Protein AF-T0ZIL7-F1 (afdb_monomer_lite)

Foldseek 3Di:
DCVVWFAPQQLLLLLVVVCVVVVHDSDPLVRLCSLQQAIADNDGDHPDPDRGDDDDQAACPDPPLLQVCLVCVLVVHHDDPVSSVNQNSQRRHDHDNARWGWYAYPVGIDIGGYDRPPPQPPHPVVVVVVVVVVVVVVVVD

Sequence (141 aa):
MIDDALPDDWGRRLLAKALTMEGRSMSPPDMLLALRGEGTGALLFTGTPQVPVLSSTLHTRSLTTLLTAAAQFETGVLPADSMFRELLEGSSRAGGARPKALVHNAHGEWIAKFPSRTRDDHHDVVGLEATCLRLARLAGL

Secondary structure (DSSP, 8-state):
--GGGSPPHHHHHHHHHHHHHTT----HHHHHHHTTT--STT----SSSSPPPPPPP-BSS-HHHHHHHHHHHHTTPPPPHHHHHHHHHHHTT--SSSSEEEEEETTEEEEEE---TTT-TTS-HHHHHHHHHHHHHHTT-

Radius of gyration: 15.91 Å; chains: 1; bounding box: 45×37×37 Å

Structure (mmCIF, N/CA/C/O backbone):
data_AF-T0ZIL7-F1
#
_entry.id   AF-T0ZIL7-F1
#
loop_
_atom_site.group_PDB
_atom_site.id
_atom_site.type_symbol
_atom_site.label_atom_id
_atom_site.label_alt_id
_atom_site.label_comp_id
_atom_site.label_asym_id
_atom_site.label_entity_id
_atom_site.label_seq_id
_atom_site.pdbx_PDB_ins_code
_atom_site.Cartn_x
_atom_site.Cartn_y
_atom_site.Cartn_z
_atom_site.occupancy
_atom_site.B_iso_or_equiv
_atom_site.auth_seq_id
_atom_site.auth_comp_id
_atom_site.auth_asym_id
_atom_site.auth_atom_id
_atom_site.pdbx_PDB_model_num
ATOM 1 N N . MET A 1 1 ? -4.773 -14.327 18.289 1.00 56.59 1 MET A N 1
ATOM 2 C CA . MET A 1 1 ? -3.921 -13.394 17.526 1.00 56.59 1 MET A CA 1
ATOM 3 C C . MET A 1 1 ? -4.580 -13.230 16.168 1.00 56.59 1 MET A C 1
ATOM 5 O O . MET A 1 1 ? -4.886 -14.245 15.562 1.00 56.59 1 MET A O 1
ATOM 9 N N . ILE A 1 2 ? -4.931 -12.003 15.777 1.00 75.31 2 ILE A N 1
ATOM 10 C CA . ILE A 1 2 ? -5.606 -11.694 14.497 1.00 75.31 2 ILE A CA 1
ATOM 11 C C . ILE A 1 2 ? -4.689 -10.885 13.564 1.00 75.31 2 ILE A C 1
ATOM 13 O O . ILE A 1 2 ? -5.106 -10.444 12.500 1.00 75.31 2 ILE A O 1
ATOM 17 N N . ASP A 1 3 ? -3.431 -10.687 13.972 1.00 77.69 3 ASP A N 1
ATOM 18 C CA . ASP A 1 3 ? -2.464 -9.857 13.256 1.00 77.69 3 ASP A CA 1
ATOM 19 C C . ASP A 1 3 ? -2.146 -10.377 11.854 1.00 77.69 3 ASP A C 1
ATOM 21 O O . ASP A 1 3 ? -1.974 -9.558 10.959 1.00 77.69 3 ASP A O 1
ATOM 25 N N . ASP A 1 4 ? -2.173 -1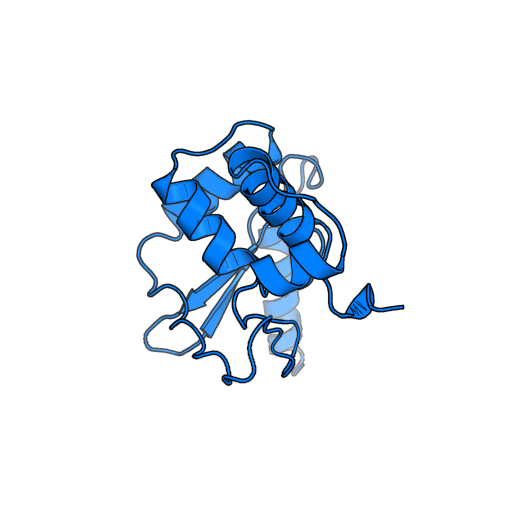1.695 11.636 1.00 79.00 4 ASP A N 1
ATOM 26 C CA . ASP A 1 4 ? -1.979 -12.301 10.308 1.00 79.00 4 ASP A CA 1
ATOM 27 C C . ASP A 1 4 ? -3.090 -11.928 9.309 1.00 79.00 4 ASP A C 1
ATOM 29 O O . ASP A 1 4 ? -2.915 -12.048 8.098 1.00 79.00 4 ASP A O 1
ATOM 33 N N . ALA A 1 5 ? -4.251 -11.491 9.808 1.00 78.25 5 ALA A N 1
ATOM 34 C CA . ALA A 1 5 ? -5.360 -11.035 8.978 1.00 78.25 5 ALA A CA 1
ATOM 35 C C . ALA A 1 5 ? -5.351 -9.518 8.738 1.00 78.25 5 ALA A C 1
ATOM 37 O O . ALA A 1 5 ? -6.097 -9.033 7.885 1.00 78.25 5 ALA A O 1
ATOM 38 N N . LEU A 1 6 ? -4.539 -8.762 9.483 1.00 81.00 6 LEU A N 1
ATOM 39 C CA . LEU A 1 6 ? -4.347 -7.342 9.219 1.00 81.00 6 LEU A CA 1
ATOM 40 C C . LEU A 1 6 ? -3.464 -7.153 7.981 1.00 81.00 6 LEU A C 1
ATOM 42 O O . LEU A 1 6 ? -2.622 -8.001 7.685 1.00 81.00 6 LEU A O 1
ATOM 46 N N . PRO A 1 7 ? -3.582 -6.014 7.283 1.00 79.00 7 PRO A N 1
ATOM 47 C CA . PRO A 1 7 ? -2.623 -5.678 6.249 1.00 79.00 7 PRO A CA 1
ATOM 48 C C . PRO A 1 7 ? -1.216 -5.561 6.828 1.00 79.00 7 PRO A C 1
ATOM 50 O O . PRO A 1 7 ? -1.017 -5.134 7.975 1.00 79.00 7 PRO A O 1
ATOM 53 N N . ASP A 1 8 ? -0.242 -5.864 5.978 1.00 84.69 8 ASP A N 1
ATOM 54 C CA . ASP A 1 8 ? 1.167 -5.605 6.248 1.00 84.69 8 ASP A CA 1
ATOM 55 C C . ASP A 1 8 ? 1.455 -4.102 6.401 1.00 84.69 8 ASP A C 1
ATOM 57 O O . ASP A 1 8 ? 0.598 -3.251 6.148 1.00 84.69 8 ASP A O 1
ATOM 61 N N . ASP A 1 9 ? 2.692 -3.760 6.776 1.00 88.62 9 ASP A N 1
ATOM 62 C CA . ASP A 1 9 ? 3.115 -2.398 7.137 1.00 88.62 9 ASP A CA 1
ATOM 63 C C . ASP A 1 9 ? 2.612 -1.293 6.196 1.00 88.62 9 ASP A C 1
ATOM 65 O O . ASP A 1 9 ? 2.212 -0.223 6.658 1.00 88.62 9 ASP A O 1
ATOM 69 N N . TRP A 1 10 ? 2.637 -1.522 4.878 1.00 91.31 10 TRP A N 1
ATOM 70 C CA . TRP A 1 10 ? 2.198 -0.532 3.893 1.00 91.31 10 TRP A CA 1
ATOM 71 C C . TRP A 1 10 ? 0.700 -0.224 4.017 1.00 91.31 10 TRP A C 1
ATOM 73 O O . TRP A 1 10 ? 0.318 0.926 4.248 1.00 91.31 10 TRP A O 1
ATOM 83 N N . GLY A 1 11 ? -0.144 -1.256 3.929 1.00 89.56 11 GLY A N 1
ATOM 84 C CA . GLY A 1 11 ? -1.592 -1.119 4.077 1.00 89.56 11 GLY A CA 1
ATOM 85 C C . GLY A 1 11 ? -1.979 -0.640 5.477 1.00 89.56 11 GLY A C 1
ATOM 86 O O . GLY A 1 11 ? -2.836 0.233 5.617 1.00 89.56 11 GLY A O 1
ATOM 87 N N . ARG A 1 12 ? -1.281 -1.123 6.514 1.00 89.88 12 ARG A N 1
ATOM 88 C CA . ARG A 1 12 ? -1.501 -0.720 7.909 1.00 89.88 12 ARG A CA 1
ATOM 89 C C . ARG A 1 12 ? -1.240 0.772 8.118 1.00 89.88 12 ARG A C 1
ATOM 91 O O . ARG A 1 12 ? -2.037 1.433 8.778 1.00 89.88 12 ARG A O 1
ATOM 98 N N . ARG A 1 13 ? -0.177 1.335 7.526 1.00 92.69 13 ARG A N 1
ATOM 99 C CA . ARG A 1 13 ? 0.122 2.782 7.585 1.00 92.69 13 ARG A CA 1
ATOM 100 C C . ARG A 1 13 ? -0.946 3.628 6.895 1.00 92.69 13 ARG A C 1
ATOM 102 O O . ARG A 1 13 ? -1.337 4.662 7.437 1.00 92.69 13 ARG A O 1
ATOM 109 N N . LEU A 1 14 ? -1.409 3.208 5.718 1.00 93.25 14 LEU A N 1
ATOM 110 C CA . LEU A 1 14 ? -2.461 3.915 4.983 1.00 93.25 14 LEU A CA 1
ATOM 111 C C . LEU A 1 14 ? -3.785 3.905 5.762 1.00 93.25 14 LEU A C 1
ATOM 113 O O . LEU A 1 14 ? -4.385 4.962 5.960 1.00 93.25 14 LEU A O 1
ATOM 117 N N . LEU A 1 15 ? -4.193 2.742 6.282 1.00 91.56 15 LEU A N 1
ATOM 118 C CA . LEU A 1 15 ? -5.386 2.611 7.125 1.00 91.56 15 LEU A CA 1
ATOM 119 C C . LEU A 1 15 ? -5.286 3.427 8.408 1.00 91.56 15 LEU A C 1
ATOM 121 O O . LEU A 1 15 ? -6.225 4.140 8.750 1.00 91.56 15 LEU A O 1
ATOM 125 N N . ALA A 1 16 ? -4.148 3.360 9.103 1.00 92.62 16 ALA A N 1
ATOM 126 C CA . ALA A 1 16 ? -3.916 4.146 10.309 1.00 92.62 16 ALA A CA 1
ATOM 127 C C . ALA A 1 16 ? -4.076 5.646 10.025 1.00 92.62 16 ALA A C 1
ATOM 129 O O . ALA A 1 16 ? -4.724 6.358 10.795 1.00 92.62 16 ALA A O 1
ATOM 130 N N . LYS A 1 17 ? -3.554 6.128 8.886 1.00 94.50 17 LYS A N 1
ATOM 131 C CA . LYS A 1 17 ? -3.723 7.527 8.480 1.00 94.50 17 LYS A CA 1
ATOM 132 C C . LYS A 1 17 ? -5.188 7.873 8.213 1.00 94.50 17 LYS A C 1
ATOM 134 O O . LYS A 1 17 ? -5.642 8.905 8.703 1.00 94.50 17 LYS A O 1
ATOM 139 N N . ALA A 1 18 ? -5.913 7.027 7.483 1.00 92.62 18 ALA A N 1
ATOM 140 C CA . ALA A 1 18 ? -7.329 7.233 7.190 1.00 92.62 18 ALA A CA 1
ATOM 141 C C . ALA A 1 18 ? -8.176 7.273 8.474 1.00 92.62 18 ALA A C 1
ATOM 143 O O . ALA A 1 18 ? -8.903 8.235 8.703 1.00 92.62 18 ALA A O 1
ATOM 144 N N . LEU A 1 19 ? -7.998 6.297 9.370 1.00 92.94 19 LEU A N 1
ATOM 145 C CA . LEU A 1 19 ? -8.686 6.244 10.664 1.00 92.94 19 LEU A CA 1
ATOM 146 C C . LEU A 1 19 ? -8.370 7.457 11.544 1.00 92.94 19 LEU A C 1
ATOM 148 O O . LEU A 1 19 ? -9.272 8.013 12.166 1.00 92.94 19 LEU A O 1
ATOM 152 N N . THR A 1 20 ? -7.114 7.913 11.547 1.00 93.62 20 THR A N 1
ATOM 153 C CA . THR A 1 20 ? -6.714 9.130 12.271 1.00 93.62 20 THR A CA 1
ATOM 154 C C . THR A 1 20 ? -7.435 10.367 11.728 1.00 93.62 20 THR A C 1
ATOM 156 O O . THR A 1 20 ? -7.885 11.198 12.511 1.00 93.62 20 THR A O 1
ATOM 159 N N . MET A 1 21 ? -7.578 10.494 10.403 1.00 92.31 21 MET A N 1
ATOM 160 C CA . MET A 1 21 ? -8.323 11.600 9.781 1.00 92.31 21 MET A CA 1
ATOM 161 C C . MET A 1 21 ? -9.826 11.541 10.096 1.00 92.31 21 MET A C 1
ATOM 163 O O . MET A 1 21 ? -10.459 12.585 10.215 1.00 92.31 21 MET A O 1
ATOM 167 N N . GLU A 1 22 ? -10.379 10.338 10.274 1.00 91.25 22 GLU A N 1
ATOM 168 C CA . GLU A 1 22 ? -11.768 10.107 10.697 1.00 91.25 22 GLU A CA 1
ATOM 169 C C . GLU A 1 22 ? -11.981 10.276 12.219 1.00 91.25 22 GLU A C 1
ATOM 171 O O . GLU A 1 22 ? -13.112 10.171 12.690 1.00 91.25 22 GLU A O 1
ATOM 176 N N . GLY A 1 23 ? -10.924 10.509 13.009 1.00 92.12 23 GLY A N 1
ATOM 177 C CA . GLY A 1 23 ? -11.012 10.583 14.473 1.00 92.12 23 GLY A CA 1
ATOM 178 C C . GLY A 1 23 ? -11.361 9.245 15.139 1.00 92.12 23 GLY A C 1
ATOM 179 O O . GLY A 1 23 ? -11.942 9.223 16.224 1.00 92.12 23 GLY A O 1
ATOM 180 N N . ARG A 1 24 ? -11.045 8.122 14.484 1.00 90.88 24 ARG A N 1
ATOM 181 C CA . ARG A 1 24 ? -11.376 6.764 14.934 1.00 90.88 24 ARG A CA 1
ATOM 182 C C . ARG A 1 24 ? -10.186 6.069 15.591 1.00 90.88 24 ARG A C 1
ATOM 184 O O . ARG A 1 24 ? -9.028 6.406 15.358 1.00 90.88 24 ARG A O 1
ATOM 191 N N . SER A 1 25 ? -10.493 5.062 16.406 1.00 87.56 25 SER A N 1
ATOM 192 C CA . SER A 1 25 ? -9.492 4.199 17.035 1.00 87.56 25 SER A CA 1
ATOM 193 C C . SER A 1 25 ? -8.741 3.360 15.990 1.00 87.56 25 SER A C 1
ATOM 195 O O . SER A 1 25 ? -9.290 2.959 14.967 1.00 87.56 25 SER A O 1
ATOM 197 N N . MET A 1 26 ? -7.464 3.101 16.272 1.00 89.25 26 MET A N 1
ATOM 198 C CA . MET A 1 26 ? -6.547 2.290 15.461 1.00 89.25 26 MET A CA 1
ATOM 199 C C . MET A 1 26 ? -6.374 0.879 16.044 1.00 89.25 26 MET A C 1
ATOM 201 O O . MET A 1 26 ? -5.330 0.251 15.876 1.00 89.25 26 MET A O 1
ATOM 205 N N . SER A 1 27 ? -7.368 0.388 16.788 1.00 89.38 27 SER A N 1
ATOM 206 C CA . SER A 1 27 ? -7.326 -0.970 17.327 1.00 89.38 27 SER A CA 1
ATOM 207 C C . SER A 1 27 ? -7.373 -2.010 16.192 1.00 89.38 27 SER A C 1
ATOM 209 O O . SER A 1 27 ? -7.931 -1.726 15.128 1.00 89.38 27 SER A O 1
ATOM 211 N N . PRO A 1 28 ? -6.832 -3.229 16.385 1.00 88.50 28 PRO A N 1
ATOM 212 C CA . PRO A 1 28 ? -6.911 -4.285 15.374 1.00 88.50 28 PRO A CA 1
ATOM 213 C C . PRO A 1 28 ? -8.338 -4.544 14.847 1.00 88.50 28 PRO A C 1
ATOM 215 O O . PRO A 1 28 ? -8.505 -4.580 13.629 1.00 88.50 28 PRO A O 1
ATOM 218 N N . PRO A 1 29 ? -9.391 -4.638 15.689 1.00 88.69 29 PRO A N 1
ATOM 219 C CA . PRO A 1 29 ? -10.767 -4.739 15.195 1.00 88.69 29 PRO A CA 1
ATOM 220 C C . PRO A 1 29 ? -11.203 -3.549 14.331 1.00 88.69 29 PRO A C 1
ATOM 222 O O . PRO A 1 29 ? -11.817 -3.752 13.285 1.00 88.69 29 PRO A O 1
ATOM 225 N N . ASP A 1 30 ? -10.862 -2.318 14.724 1.00 88.44 30 ASP A N 1
ATOM 226 C CA . ASP A 1 30 ? -11.224 -1.121 13.954 1.00 88.44 30 ASP A CA 1
ATOM 227 C C . ASP A 1 30 ? -10.550 -1.105 12.580 1.00 88.44 30 ASP A C 1
ATOM 229 O O . ASP A 1 30 ? -11.187 -0.758 11.585 1.00 88.44 30 ASP A O 1
ATOM 233 N N . MET A 1 31 ? -9.282 -1.522 12.515 1.00 88.12 31 MET A N 1
ATOM 234 C CA . MET A 1 31 ? -8.542 -1.657 11.260 1.00 88.12 31 MET A CA 1
ATOM 235 C C . MET A 1 31 ? -9.166 -2.708 10.341 1.00 88.12 31 MET A C 1
ATOM 237 O O . MET A 1 31 ? -9.330 -2.443 9.154 1.00 88.12 31 MET A O 1
ATOM 241 N N . LEU A 1 32 ? -9.564 -3.867 10.875 1.00 87.06 32 LEU A N 1
ATOM 242 C CA . LEU A 1 32 ? -10.228 -4.911 10.086 1.00 87.06 32 LEU A CA 1
ATOM 243 C C . LEU A 1 32 ? -11.572 -4.433 9.533 1.00 87.06 32 LEU A C 1
ATOM 245 O O . LEU A 1 32 ? -11.877 -4.650 8.365 1.00 87.06 32 LEU A O 1
ATOM 249 N N . LEU A 1 33 ? -12.362 -3.723 10.341 1.00 86.69 33 LEU A N 1
ATOM 250 C CA . LEU A 1 33 ? -13.624 -3.136 9.887 1.00 86.69 33 LEU A CA 1
ATOM 251 C C . LEU A 1 33 ? -13.412 -2.013 8.860 1.00 86.69 33 LEU A C 1
ATOM 253 O O . LEU A 1 33 ? -14.249 -1.807 7.980 1.00 86.69 33 LEU A O 1
ATOM 257 N N . ALA A 1 34 ? -12.290 -1.295 8.944 1.00 84.19 34 ALA A N 1
ATOM 258 C CA . ALA A 1 34 ? -11.919 -0.252 7.992 1.00 84.19 34 ALA A CA 1
ATOM 259 C C . ALA A 1 34 ? -11.529 -0.794 6.610 1.00 84.19 34 ALA A C 1
ATOM 261 O O . ALA A 1 34 ? -11.566 -0.037 5.642 1.00 84.19 34 ALA A O 1
ATOM 262 N N . LEU A 1 35 ? -11.236 -2.093 6.494 1.00 78.25 35 LEU A N 1
ATOM 263 C CA . LEU A 1 35 ? -11.052 -2.748 5.202 1.00 78.25 35 LEU A CA 1
ATOM 264 C C . LEU A 1 35 ? -12.358 -2.896 4.409 1.00 78.25 35 LEU A C 1
ATOM 266 O O . LEU A 1 35 ? -12.310 -3.169 3.218 1.00 78.25 35 LEU A O 1
ATOM 270 N N . ARG A 1 36 ? -13.530 -2.690 5.033 1.00 70.38 36 ARG A N 1
ATOM 271 C CA . ARG A 1 36 ? -14.847 -2.674 4.361 1.00 70.38 36 ARG A CA 1
ATOM 272 C C . ARG A 1 36 ? -15.148 -3.940 3.546 1.00 70.38 36 ARG A C 1
ATOM 274 O O . ARG A 1 36 ? -15.695 -3.859 2.453 1.00 70.38 36 ARG A O 1
ATOM 281 N N . GLY A 1 37 ? -14.830 -5.110 4.099 1.00 64.56 37 GLY A N 1
ATOM 282 C CA . GLY A 1 37 ? -15.041 -6.396 3.426 1.00 64.56 37 GLY A CA 1
ATOM 283 C C . GLY A 1 37 ? -13.881 -6.844 2.547 1.00 64.56 37 GLY A C 1
ATOM 284 O O . GLY A 1 37 ? -13.910 -7.951 2.026 1.00 64.56 37 GLY A O 1
ATOM 285 N N . GLU A 1 38 ? -12.844 -6.028 2.435 1.00 67.81 38 GLU A N 1
ATOM 286 C CA . GLU A 1 38 ? -11.590 -6.407 1.816 1.00 67.81 38 GLU A CA 1
ATOM 287 C C . GLU A 1 38 ? -10.695 -7.111 2.853 1.00 67.81 38 GLU A C 1
ATOM 289 O O . GLU A 1 38 ? -10.723 -6.796 4.040 1.00 67.81 38 GLU A O 1
ATOM 294 N N . GLY A 1 39 ? -9.922 -8.114 2.454 1.00 69.00 39 GLY A N 1
ATOM 295 C CA . GLY A 1 39 ? -9.059 -8.839 3.384 1.00 69.00 39 GLY A CA 1
ATOM 296 C C . GLY A 1 39 ? -8.041 -9.708 2.668 1.00 69.00 39 GLY A C 1
ATOM 297 O O . GLY A 1 39 ? -8.150 -9.959 1.464 1.00 69.00 39 GLY A O 1
ATOM 298 N N . THR A 1 40 ? -7.020 -10.137 3.408 1.00 70.25 40 THR A N 1
ATOM 299 C CA . THR A 1 40 ? -5.987 -11.030 2.881 1.00 70.25 40 THR A CA 1
ATOM 300 C C . THR A 1 40 ? -6.601 -12.392 2.549 1.00 70.25 40 THR A C 1
ATOM 302 O O . THR A 1 40 ? -7.274 -13.013 3.375 1.00 70.25 40 THR A O 1
ATOM 305 N N . GLY A 1 41 ? -6.366 -12.875 1.328 1.00 73.00 41 GLY A N 1
ATOM 306 C CA . GLY A 1 41 ? -6.925 -14.141 0.855 1.00 73.00 41 GLY A CA 1
ATOM 307 C C . GLY A 1 41 ? -8.443 -14.074 0.656 1.00 73.00 41 GLY A C 1
ATOM 308 O O . GLY A 1 41 ? -8.942 -13.2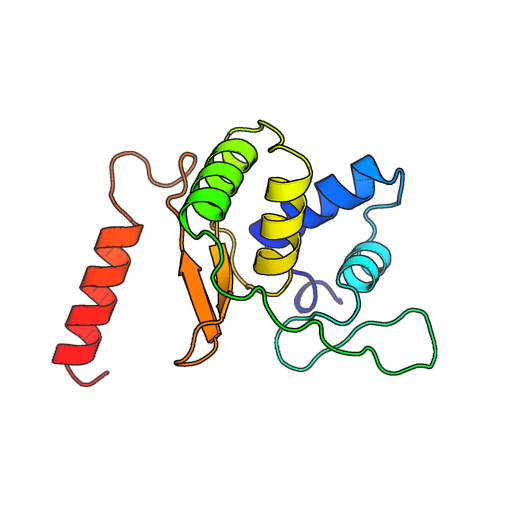04 -0.051 1.00 73.00 41 GLY A O 1
ATOM 309 N N . ALA A 1 42 ? -9.170 -15.023 1.252 1.00 76.62 42 ALA A N 1
ATOM 310 C CA . ALA A 1 42 ? -10.627 -15.161 1.131 1.00 76.62 42 ALA A CA 1
ATOM 311 C C . ALA A 1 42 ? -11.391 -14.681 2.383 1.00 76.62 42 ALA A C 1
ATOM 313 O O . ALA A 1 42 ? -12.536 -15.077 2.603 1.00 76.62 42 ALA A O 1
ATOM 314 N N . LEU A 1 43 ? -10.749 -13.879 3.236 1.00 80.56 43 LEU A N 1
ATOM 315 C CA . LEU A 1 43 ? -11.342 -13.382 4.476 1.00 80.56 43 LEU A CA 1
ATOM 316 C C . LEU A 1 43 ? -12.028 -12.035 4.246 1.00 80.56 43 LEU A C 1
ATOM 318 O O . LEU A 1 43 ? -11.438 -11.130 3.665 1.00 80.56 43 LEU A O 1
ATOM 322 N N . LEU A 1 44 ? -13.255 -11.899 4.752 1.00 82.62 44 LEU A N 1
ATOM 323 C CA . LEU A 1 44 ? -14.004 -10.646 4.770 1.00 82.62 44 LEU A CA 1
ATOM 324 C C . LEU A 1 44 ? -14.396 -10.321 6.211 1.00 82.62 44 LEU A C 1
ATOM 326 O O . LEU A 1 44 ? -14.872 -11.191 6.943 1.00 82.62 44 LEU A O 1
ATOM 330 N N . PHE A 1 45 ? -14.237 -9.059 6.600 1.00 84.19 45 PHE A N 1
ATOM 331 C CA . PHE A 1 45 ? -14.578 -8.575 7.935 1.00 84.19 45 PHE A CA 1
ATOM 332 C C . PHE A 1 45 ? -15.748 -7.599 7.862 1.00 84.19 45 PHE A C 1
ATOM 334 O O . PHE A 1 45 ? -15.763 -6.683 7.038 1.00 84.19 45 PHE A O 1
ATOM 341 N N . THR A 1 46 ? -16.735 -7.796 8.733 1.00 86.56 46 THR A N 1
ATOM 342 C CA . THR A 1 46 ? -17.932 -6.957 8.822 1.00 86.56 46 THR A CA 1
ATOM 343 C C . THR A 1 46 ? -18.341 -6.755 10.274 1.00 86.56 46 THR A C 1
ATOM 345 O O . THR A 1 46 ? -18.176 -7.641 11.111 1.00 86.56 46 THR A O 1
ATOM 348 N N . GLY A 1 47 ? -18.866 -5.566 10.570 1.00 85.56 47 GLY A N 1
ATOM 349 C CA . GLY A 1 47 ? -19.471 -5.240 11.863 1.00 85.56 47 GLY A CA 1
ATOM 350 C C . GLY A 1 47 ? -20.969 -5.538 11.895 1.00 85.56 47 GLY A C 1
ATOM 351 O O . GLY A 1 47 ? -21.625 -5.270 12.899 1.00 85.56 47 GLY A O 1
ATOM 352 N N . THR A 1 48 ? -21.524 -6.047 10.794 1.00 85.31 48 THR A N 1
ATOM 353 C CA . THR A 1 48 ? -22.947 -6.332 10.643 1.00 85.31 48 THR A CA 1
ATOM 354 C C . THR A 1 48 ? -23.164 -7.776 10.175 1.00 85.31 48 THR A C 1
ATOM 356 O O . THR A 1 48 ? -22.250 -8.390 9.630 1.00 85.31 48 THR A O 1
ATOM 359 N N . PRO A 1 49 ? -24.370 -8.349 10.339 1.00 84.56 49 PRO A N 1
ATOM 360 C CA . PRO A 1 49 ? -24.667 -9.708 9.874 1.00 84.56 49 PRO A CA 1
ATOM 361 C C . PRO A 1 49 ? -24.652 -9.877 8.344 1.00 84.56 49 PRO A C 1
ATOM 363 O O . PRO A 1 49 ? -24.781 -10.994 7.849 1.00 84.56 49 PRO A O 1
ATOM 366 N N . GLN A 1 50 ? -24.569 -8.782 7.584 1.00 83.25 50 GLN A N 1
ATOM 367 C CA . GLN A 1 50 ? -24.588 -8.804 6.126 1.00 83.25 50 GLN A CA 1
ATOM 368 C C . GLN A 1 50 ? -23.204 -9.139 5.567 1.00 83.25 50 GLN A C 1
ATOM 370 O O . GLN A 1 50 ? -22.197 -8.555 5.971 1.00 83.25 50 GLN A O 1
ATOM 375 N N . VAL A 1 51 ? -23.177 -10.048 4.589 1.00 80.12 51 VAL A N 1
ATOM 376 C CA . VAL A 1 51 ? -21.970 -10.363 3.819 1.00 80.12 51 VAL A CA 1
ATOM 377 C C . VAL A 1 51 ? -21.546 -9.115 3.035 1.00 80.12 51 VAL A C 1
ATOM 379 O O . VAL A 1 51 ? -22.375 -8.565 2.303 1.00 80.12 51 VAL A O 1
ATOM 382 N N . PRO A 1 52 ? -20.291 -8.648 3.169 1.00 74.81 52 PRO A N 1
ATOM 383 C CA . PRO A 1 52 ? -19.809 -7.505 2.409 1.00 74.81 52 PRO A CA 1
ATOM 384 C C . PRO A 1 52 ? -19.845 -7.760 0.905 1.00 74.81 52 PRO A C 1
ATOM 386 O O . PRO A 1 52 ? -19.523 -8.851 0.435 1.00 74.81 52 PRO A O 1
ATOM 389 N N . VAL A 1 53 ? -20.194 -6.724 0.148 1.00 70.31 53 VAL A N 1
ATOM 390 C CA . VAL A 1 53 ? -20.009 -6.712 -1.303 1.00 70.31 53 VAL A CA 1
ATOM 391 C C . VAL A 1 53 ? -18.585 -6.241 -1.569 1.00 70.31 53 VAL A C 1
ATOM 393 O O . VAL A 1 53 ? -18.226 -5.143 -1.152 1.00 70.31 53 VAL A O 1
ATOM 396 N N . LEU A 1 54 ? -17.785 -7.071 -2.239 1.00 65.88 54 LEU A N 1
ATOM 397 C CA . LEU A 1 54 ? -16.430 -6.699 -2.651 1.00 65.88 54 LEU A CA 1
ATOM 398 C C . LEU A 1 54 ? -16.500 -5.497 -3.599 1.00 65.88 54 LEU A C 1
ATOM 400 O O . LEU A 1 54 ? -17.280 -5.514 -4.558 1.00 65.88 54 LEU A O 1
ATOM 404 N N . SER A 1 55 ? -15.700 -4.462 -3.335 1.00 60.78 55 SER A N 1
ATOM 405 C CA . SER A 1 55 ? -15.584 -3.339 -4.266 1.00 60.78 55 SER A CA 1
ATOM 406 C C . SER A 1 55 ? -14.923 -3.850 -5.543 1.00 60.78 55 SER A C 1
ATOM 408 O O . SER A 1 55 ? -13.972 -4.635 -5.499 1.00 60.78 55 SER A O 1
ATOM 410 N N . SER A 1 56 ? -15.419 -3.425 -6.706 1.00 56.75 56 SER A N 1
ATOM 411 C CA . SER A 1 56 ? -14.697 -3.664 -7.953 1.00 56.75 56 SER A CA 1
ATOM 412 C C . SER A 1 56 ? -13.356 -2.945 -7.851 1.00 56.75 56 SER A C 1
ATOM 414 O O . SER A 1 56 ? -13.344 -1.719 -7.722 1.00 56.75 56 SER A O 1
ATOM 416 N N . THR A 1 57 ? -12.250 -3.690 -7.902 1.00 58.12 57 THR A N 1
ATOM 417 C CA . THR A 1 57 ? -10.907 -3.113 -7.862 1.00 58.12 57 THR A CA 1
ATOM 418 C C . THR A 1 57 ? -10.780 -1.990 -8.884 1.00 58.12 57 THR A C 1
ATOM 420 O O . THR A 1 57 ? -11.371 -2.044 -9.970 1.00 58.12 57 THR A O 1
ATOM 423 N N . LEU A 1 58 ? -10.056 -0.932 -8.501 1.00 58.28 58 LEU A N 1
ATOM 424 C CA . LEU A 1 58 ? -9.910 0.281 -9.299 1.00 58.28 58 LEU A CA 1
ATOM 425 C C . LEU A 1 58 ? -9.604 -0.092 -10.752 1.00 58.28 58 LEU A C 1
ATOM 427 O O . LEU A 1 58 ? -8.552 -0.662 -11.063 1.00 58.28 58 LEU A O 1
ATOM 431 N N . HIS A 1 59 ? -10.531 0.245 -11.651 1.00 55.81 59 HIS A N 1
ATOM 432 C CA . HIS A 1 59 ? -10.241 0.235 -13.076 1.00 55.81 59 HIS A CA 1
ATOM 433 C C . HIS A 1 59 ? -9.002 1.097 -13.288 1.00 55.81 59 HIS A C 1
ATOM 435 O O . HIS A 1 59 ? -8.962 2.221 -12.790 1.00 55.81 59 HIS A O 1
ATOM 441 N N . THR A 1 60 ? -8.013 0.568 -14.010 1.00 55.84 60 THR A N 1
ATOM 442 C CA . THR A 1 60 ? -6.752 1.233 -14.370 1.00 55.84 60 THR A CA 1
ATOM 443 C C . THR A 1 60 ? -7.037 2.639 -14.895 1.00 55.84 60 THR A C 1
ATOM 445 O O . THR A 1 60 ? -7.283 2.819 -16.085 1.00 55.84 60 THR A O 1
ATOM 448 N N . ARG A 1 61 ? -7.068 3.648 -14.018 1.00 57.59 61 ARG A N 1
ATOM 449 C CA . ARG A 1 61 ? -7.362 5.029 -14.417 1.00 57.59 61 ARG A CA 1
ATOM 450 C C . ARG A 1 61 ? -6.172 5.954 -14.263 1.00 57.59 61 ARG A C 1
ATOM 452 O O . ARG A 1 61 ? -6.107 6.906 -15.029 1.00 57.59 61 ARG A O 1
ATOM 459 N N . SER A 1 62 ? -5.183 5.647 -13.415 1.00 76.25 62 SER A N 1
ATOM 460 C CA . SER A 1 62 ? -3.883 6.327 -13.479 1.00 76.25 62 SER A CA 1
ATOM 461 C C . SER A 1 62 ? -2.821 5.668 -12.587 1.00 76.25 62 SER A C 1
ATOM 463 O O . SER A 1 62 ? -2.669 6.018 -11.416 1.00 76.25 62 SER A O 1
ATOM 465 N N . LEU A 1 63 ? -2.022 4.745 -13.143 1.00 88.81 63 LEU A N 1
ATOM 466 C CA . LEU A 1 63 ? -0.800 4.259 -12.472 1.00 88.81 63 LEU A CA 1
ATOM 467 C C . LEU A 1 63 ? 0.113 5.421 -12.058 1.00 88.81 63 LEU A C 1
ATOM 469 O O . LEU A 1 63 ? 0.753 5.359 -11.014 1.00 88.81 63 LEU A O 1
ATOM 473 N N . THR A 1 64 ? 0.127 6.496 -12.848 1.00 90.19 64 THR A N 1
ATOM 474 C CA . THR A 1 64 ? 0.857 7.728 -12.548 1.00 90.19 64 THR A CA 1
ATOM 475 C C . THR A 1 64 ? 0.357 8.382 -11.262 1.00 90.19 64 THR A C 1
ATOM 477 O O . THR A 1 64 ? 1.166 8.762 -10.423 1.00 90.19 64 THR A O 1
ATOM 480 N N . THR A 1 65 ? -0.961 8.459 -11.062 1.00 91.44 65 THR A N 1
ATOM 481 C CA . THR A 1 65 ? -1.557 9.011 -9.836 1.00 91.44 65 THR A CA 1
ATOM 482 C C . THR A 1 65 ? -1.176 8.168 -8.628 1.00 91.44 65 THR A C 1
ATOM 484 O O . THR A 1 65 ? -0.729 8.720 -7.626 1.00 91.44 65 THR A O 1
ATOM 487 N N . LEU A 1 66 ? -1.288 6.840 -8.733 1.00 92.44 66 LEU A N 1
ATOM 488 C CA . LEU A 1 66 ? -0.905 5.927 -7.654 1.00 92.44 66 LEU A CA 1
ATOM 489 C C . LEU A 1 66 ? 0.590 6.024 -7.332 1.00 92.44 66 LEU A C 1
ATOM 491 O O . LEU A 1 66 ? 0.951 6.091 -6.162 1.00 92.44 66 LEU A O 1
ATOM 495 N N . LEU A 1 67 ? 1.449 6.109 -8.351 1.00 94.12 67 LEU A N 1
ATOM 496 C CA . LEU A 1 67 ? 2.889 6.299 -8.186 1.00 94.12 67 LEU A CA 1
ATOM 497 C C . LEU A 1 67 ? 3.201 7.612 -7.455 1.00 94.12 67 LEU A C 1
ATOM 499 O O . LEU A 1 67 ? 3.992 7.620 -6.512 1.00 94.12 67 LEU A O 1
ATOM 503 N N . THR A 1 68 ? 2.575 8.723 -7.858 1.00 94.81 68 THR A N 1
ATOM 504 C CA . THR A 1 68 ? 2.762 10.019 -7.191 1.00 94.81 68 THR A CA 1
ATOM 505 C C . THR A 1 68 ? 2.239 9.993 -5.756 1.00 94.81 68 THR A C 1
ATOM 507 O O . THR A 1 68 ? 2.936 10.453 -4.853 1.00 94.81 68 THR A O 1
ATOM 510 N N . ALA A 1 69 ? 1.053 9.425 -5.527 1.00 95.06 69 ALA A N 1
ATOM 511 C CA . ALA A 1 69 ? 0.457 9.305 -4.200 1.00 95.06 69 ALA A CA 1
ATOM 512 C C . ALA A 1 69 ? 1.328 8.454 -3.270 1.00 95.06 69 ALA A C 1
ATOM 514 O O . ALA A 1 69 ? 1.588 8.845 -2.133 1.00 95.06 69 ALA A O 1
ATOM 515 N N . ALA A 1 70 ? 1.815 7.314 -3.768 1.00 94.62 70 ALA A N 1
ATOM 516 C CA . ALA A 1 70 ? 2.698 6.423 -3.033 1.00 94.62 70 ALA A CA 1
ATOM 517 C C . ALA A 1 70 ? 3.993 7.140 -2.640 1.00 94.62 70 ALA A C 1
ATOM 519 O O . ALA A 1 70 ? 4.360 7.121 -1.468 1.00 94.62 70 ALA A O 1
ATOM 520 N N . ALA A 1 71 ? 4.629 7.840 -3.585 1.00 94.88 71 ALA A N 1
ATOM 521 C CA . ALA A 1 71 ? 5.848 8.600 -3.327 1.00 94.88 71 ALA A CA 1
ATOM 522 C C . ALA A 1 71 ? 5.638 9.708 -2.281 1.00 94.88 71 ALA A C 1
ATOM 524 O O . ALA A 1 71 ? 6.437 9.830 -1.355 1.00 94.88 71 ALA A O 1
ATOM 525 N N . GLN A 1 72 ? 4.560 10.491 -2.402 1.00 96.00 72 GLN A N 1
ATOM 526 C CA . GLN A 1 72 ? 4.213 11.532 -1.430 1.00 96.00 72 GLN A CA 1
ATOM 527 C C . GLN A 1 72 ? 4.020 10.929 -0.036 1.00 96.00 72 GLN A C 1
ATOM 529 O O . GLN A 1 72 ? 4.725 11.315 0.902 1.00 96.00 72 GLN A O 1
ATOM 534 N N . PHE A 1 73 ? 3.139 9.930 0.079 1.00 95.62 73 PHE A N 1
ATOM 535 C CA . PHE A 1 73 ? 2.802 9.303 1.355 1.00 95.62 73 PHE A CA 1
ATOM 536 C C . PHE A 1 73 ? 4.017 8.658 2.023 1.00 95.62 73 PHE A C 1
ATOM 538 O O . PHE A 1 73 ? 4.212 8.781 3.234 1.00 95.62 73 PHE A O 1
ATOM 545 N N . GLU A 1 74 ? 4.869 7.999 1.239 1.00 93.31 74 GLU A N 1
ATOM 546 C CA . GLU A 1 74 ? 6.084 7.379 1.748 1.00 93.31 74 GLU A CA 1
ATOM 547 C C . GLU A 1 74 ? 7.046 8.408 2.357 1.00 93.31 74 GLU A C 1
ATOM 549 O O . GLU A 1 74 ? 7.615 8.150 3.416 1.00 93.31 74 GLU A O 1
ATOM 554 N N . THR A 1 75 ? 7.154 9.592 1.745 1.00 92.38 75 THR A N 1
ATOM 555 C CA . THR A 1 75 ? 7.958 10.721 2.248 1.00 92.38 75 THR A CA 1
ATOM 556 C C . THR A 1 75 ? 7.277 11.547 3.348 1.00 92.38 75 THR A C 1
ATOM 558 O O . THR A 1 75 ? 7.785 12.596 3.734 1.00 92.38 75 THR A O 1
ATOM 561 N N . GLY A 1 76 ? 6.135 11.091 3.873 1.00 93.31 76 GLY A N 1
ATOM 562 C CA . GLY A 1 76 ? 5.406 11.764 4.953 1.00 93.31 76 GLY A CA 1
ATOM 563 C C . G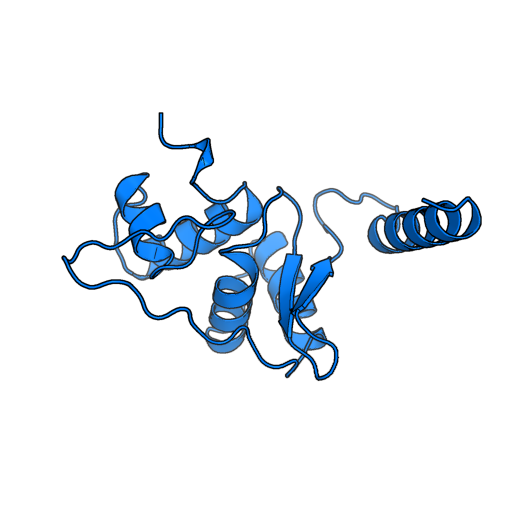LY A 1 76 ? 4.505 12.916 4.498 1.00 93.31 76 GLY A C 1
ATOM 564 O O . GLY A 1 76 ? 3.917 13.596 5.337 1.00 93.31 76 GLY A O 1
ATOM 565 N N . VAL A 1 77 ? 4.353 13.121 3.188 1.00 95.69 77 VAL A N 1
ATOM 566 C CA . VAL A 1 77 ? 3.444 14.116 2.610 1.00 95.69 77 VAL A CA 1
ATOM 567 C C . VAL A 1 77 ? 2.101 13.449 2.337 1.00 95.69 77 VAL A C 1
ATOM 569 O O . VAL A 1 77 ? 2.032 12.459 1.614 1.00 95.69 77 VAL A O 1
ATOM 572 N N . LEU A 1 78 ? 1.014 13.978 2.901 1.00 95.94 78 LEU A N 1
ATOM 573 C CA . LEU A 1 78 ? -0.324 13.466 2.601 1.00 95.94 78 LEU A CA 1
ATOM 574 C C . LEU A 1 78 ? -0.693 13.830 1.148 1.00 95.94 78 LEU A C 1
ATOM 576 O O . LEU A 1 78 ? -0.675 15.019 0.821 1.00 95.94 78 LEU A O 1
ATOM 580 N N . PRO A 1 79 ? -1.018 12.853 0.278 1.00 95.94 79 PRO A N 1
ATOM 581 C CA . PRO A 1 79 ? -1.504 13.148 -1.065 1.00 95.94 79 PRO A CA 1
ATOM 582 C C . PRO A 1 79 ? -2.838 13.894 -1.029 1.00 95.94 79 PRO A C 1
ATOM 584 O O . PRO A 1 79 ? -3.546 13.862 -0.024 1.00 95.94 79 PRO A O 1
ATOM 587 N N . ALA A 1 80 ? -3.223 14.508 -2.149 1.00 95.62 80 ALA A N 1
ATOM 588 C CA . ALA A 1 80 ? -4.567 15.064 -2.292 1.00 95.62 80 ALA A CA 1
ATOM 589 C C . ALA A 1 80 ? -5.637 13.988 -2.024 1.00 95.62 80 ALA A C 1
ATOM 591 O O . ALA A 1 80 ? -5.450 12.829 -2.397 1.00 95.62 80 ALA A O 1
ATOM 592 N N . ASP A 1 81 ? -6.771 14.368 -1.429 1.00 92.75 81 ASP A N 1
ATOM 593 C CA . ASP A 1 81 ? -7.778 13.425 -0.916 1.00 92.75 81 ASP A CA 1
ATOM 594 C C . ASP A 1 81 ? -8.248 12.378 -1.936 1.00 92.75 81 ASP A C 1
ATOM 596 O O . ASP A 1 81 ? -8.474 11.224 -1.577 1.00 92.75 81 ASP A O 1
ATOM 600 N N . SER A 1 82 ? -8.397 12.745 -3.213 1.00 91.19 82 SER A N 1
ATOM 601 C CA . SER A 1 82 ? -8.736 11.789 -4.277 1.00 91.19 82 SER A CA 1
ATOM 602 C C . SER A 1 82 ? -7.633 10.755 -4.492 1.00 91.19 82 SER A C 1
ATOM 604 O O . SER A 1 82 ? -7.909 9.559 -4.487 1.00 91.19 82 SER A O 1
ATOM 606 N N . MET A 1 83 ? -6.384 11.208 -4.595 1.00 92.75 83 MET A N 1
ATOM 607 C CA . MET A 1 83 ? -5.212 10.355 -4.782 1.00 92.75 83 MET A CA 1
ATOM 608 C C . MET A 1 83 ? -4.979 9.442 -3.578 1.00 92.75 83 MET A C 1
ATOM 610 O O . MET A 1 83 ? -4.640 8.273 -3.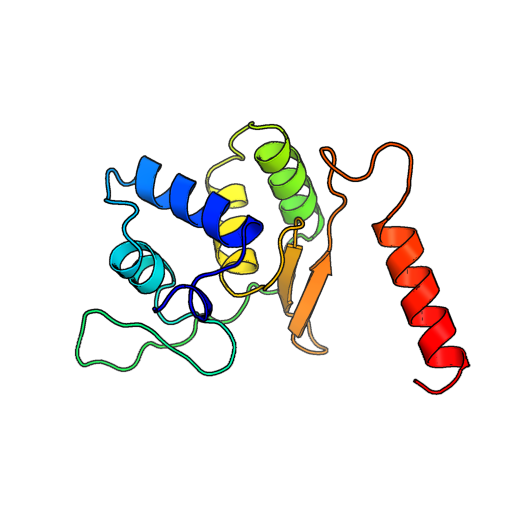741 1.00 92.75 83 MET A O 1
ATOM 614 N N . PHE A 1 84 ? -5.166 9.968 -2.364 1.00 93.06 84 PHE A N 1
ATOM 615 C CA . PHE A 1 84 ? -5.032 9.188 -1.140 1.00 93.06 84 PHE A CA 1
ATOM 616 C C . PHE A 1 84 ? -6.114 8.110 -1.041 1.00 93.06 84 PHE A C 1
ATOM 618 O O . PHE A 1 84 ? -5.795 6.972 -0.708 1.00 93.06 84 PHE A O 1
ATOM 625 N N . ARG A 1 85 ? -7.372 8.429 -1.378 1.00 89.38 85 ARG A N 1
ATOM 626 C CA . ARG A 1 85 ? -8.458 7.436 -1.416 1.00 89.38 85 ARG A CA 1
ATOM 627 C C . ARG A 1 85 ? -8.202 6.340 -2.447 1.00 89.38 85 ARG A C 1
ATOM 629 O O . ARG A 1 85 ? -8.359 5.173 -2.108 1.00 89.38 85 ARG A O 1
ATOM 636 N N . GLU A 1 86 ? -7.756 6.698 -3.651 1.00 88.62 86 GLU A N 1
ATOM 637 C CA . GLU A 1 86 ? -7.371 5.719 -4.678 1.00 88.62 86 GLU A CA 1
ATOM 638 C C . GLU A 1 86 ? -6.222 4.820 -4.193 1.00 88.62 86 GLU A C 1
ATOM 640 O O . GLU A 1 86 ? -6.274 3.598 -4.320 1.00 88.62 86 GLU A O 1
ATOM 645 N N . LEU A 1 87 ? -5.194 5.406 -3.571 1.00 90.81 87 LEU A N 1
ATOM 646 C CA . LEU A 1 87 ? -4.080 4.637 -3.026 1.00 90.81 87 LEU A CA 1
ATOM 647 C C . LEU A 1 87 ? -4.523 3.697 -1.898 1.00 90.81 87 LEU A C 1
ATOM 649 O O . LEU A 1 87 ? -4.087 2.548 -1.861 1.00 90.81 87 LEU A O 1
ATOM 653 N N . LEU A 1 88 ? -5.379 4.171 -0.989 1.00 89.81 88 LEU A N 1
ATOM 654 C CA . LEU A 1 88 ? -5.912 3.392 0.127 1.00 89.81 88 LEU A CA 1
ATOM 655 C C . LEU A 1 88 ? -6.729 2.194 -0.369 1.00 89.81 88 LEU A C 1
ATOM 657 O O . LEU A 1 88 ? -6.495 1.077 0.089 1.00 89.81 88 LEU A O 1
ATOM 661 N N . GLU A 1 89 ? -7.642 2.417 -1.316 1.00 83.94 89 GLU A N 1
ATOM 662 C CA . GLU A 1 89 ? -8.488 1.369 -1.895 1.00 83.94 89 GLU A CA 1
ATOM 663 C C . GLU A 1 89 ? -7.656 0.306 -2.624 1.00 83.94 89 GLU A C 1
ATOM 665 O O . GLU A 1 89 ? -7.875 -0.886 -2.429 1.00 83.94 89 GLU A O 1
ATOM 670 N N . GLY A 1 90 ? -6.643 0.716 -3.393 1.00 84.44 90 GLY A N 1
ATOM 671 C CA . GLY A 1 90 ? -5.751 -0.226 -4.070 1.00 84.44 90 GLY A CA 1
ATOM 672 C C . GLY A 1 90 ? -4.798 -0.974 -3.127 1.00 84.44 90 GLY A C 1
ATOM 673 O O . GLY A 1 90 ? -4.389 -2.094 -3.422 1.00 84.44 90 GLY A O 1
ATOM 674 N N . SER A 1 91 ? -4.411 -0.389 -1.992 1.00 85.12 91 SER A N 1
ATOM 675 C CA . SER A 1 91 ? -3.365 -0.956 -1.121 1.00 85.12 91 SER A CA 1
ATOM 676 C C . SER A 1 91 ? -3.892 -1.839 0.008 1.00 85.12 91 SER A C 1
ATOM 678 O O . SER A 1 91 ? -3.135 -2.642 0.550 1.00 85.12 91 SER A O 1
ATOM 680 N N . SER A 1 92 ? -5.159 -1.685 0.394 1.00 71.00 92 SER A N 1
ATOM 681 C CA . SER A 1 92 ? -5.743 -2.300 1.596 1.00 71.00 92 SER A CA 1
ATOM 682 C C . SER A 1 92 ? -5.690 -3.835 1.607 1.00 71.00 92 SER A C 1
ATOM 684 O O . SER A 1 92 ? -5.585 -4.432 2.675 1.00 71.00 92 SER A O 1
ATOM 686 N N . ARG A 1 93 ? -5.700 -4.470 0.429 1.00 72.00 93 ARG A N 1
ATOM 687 C CA . ARG A 1 93 ? -5.653 -5.936 0.241 1.00 72.00 93 ARG A CA 1
ATOM 688 C C . ARG A 1 93 ? -4.270 -6.493 -0.071 1.00 72.00 93 ARG A C 1
ATOM 690 O O . ARG A 1 93 ? -4.076 -7.707 -0.099 1.00 72.00 93 ARG A O 1
ATOM 697 N N . ALA A 1 94 ? -3.329 -5.623 -0.415 1.00 70.25 94 ALA A N 1
ATOM 698 C CA . ALA A 1 94 ? -2.068 -6.045 -0.990 1.00 70.25 94 ALA A CA 1
ATOM 699 C C . ALA A 1 94 ? -1.046 -6.305 0.126 1.00 70.25 94 ALA A C 1
ATOM 701 O O . ALA A 1 94 ? -0.515 -5.373 0.728 1.00 70.25 94 ALA A O 1
ATOM 702 N N . GLY A 1 95 ? -0.739 -7.579 0.376 1.00 73.62 95 GLY A N 1
ATOM 703 C CA . GLY A 1 95 ? 0.265 -7.969 1.367 1.00 73.62 95 GLY A CA 1
ATOM 704 C C . GLY A 1 95 ? 1.681 -7.512 0.997 1.00 73.62 95 GLY A C 1
ATOM 705 O O . GLY A 1 95 ? 2.085 -7.574 -0.165 1.00 73.62 95 GLY A O 1
ATOM 706 N N . GLY A 1 96 ? 2.435 -7.061 1.997 1.00 81.88 96 GLY A N 1
ATOM 707 C CA . GLY A 1 96 ? 3.869 -6.788 2.120 1.00 81.88 96 GLY A CA 1
ATOM 708 C C . GLY A 1 96 ? 4.199 -5.321 2.454 1.00 81.88 96 GLY A C 1
ATOM 709 O O . GLY A 1 96 ? 3.421 -4.414 2.186 1.00 81.88 96 GLY A O 1
ATOM 710 N N . ALA A 1 97 ? 5.406 -5.065 2.961 1.00 85.19 97 ALA A N 1
ATOM 711 C CA . ALA A 1 97 ? 5.766 -3.777 3.574 1.00 85.19 97 ALA A CA 1
ATOM 712 C C . ALA A 1 97 ? 6.105 -2.607 2.618 1.00 85.19 97 ALA A C 1
ATOM 714 O O . ALA A 1 97 ? 6.283 -1.476 3.069 1.00 85.19 97 ALA A O 1
ATOM 715 N N . ARG A 1 98 ? 6.251 -2.870 1.315 1.00 90.69 98 ARG A N 1
ATOM 716 C CA . ARG A 1 98 ? 6.669 -1.884 0.298 1.00 90.69 98 ARG A CA 1
ATOM 717 C C . ARG A 1 98 ? 5.470 -1.247 -0.420 1.00 90.69 98 ARG A C 1
ATOM 719 O O . ARG A 1 98 ? 4.444 -1.921 -0.529 1.00 90.69 98 ARG A O 1
ATOM 726 N N . PRO A 1 99 ? 5.606 -0.019 -0.960 1.00 93.56 99 PRO A N 1
ATOM 727 C CA . PRO A 1 99 ? 4.536 0.647 -1.696 1.00 93.56 99 PRO A CA 1
ATOM 728 C C . PRO A 1 99 ? 4.012 -0.177 -2.876 1.00 93.56 99 PRO A C 1
ATOM 730 O O . PRO A 1 99 ? 4.761 -0.551 -3.782 1.00 93.56 99 PRO A O 1
ATOM 733 N N . LYS A 1 100 ? 2.712 -0.471 -2.863 1.00 92.19 100 LYS A N 1
ATOM 734 C CA . LYS A 1 100 ? 2.034 -1.218 -3.928 1.00 92.19 100 LYS A CA 1
ATOM 735 C C . LYS A 1 100 ? 0.531 -0.983 -3.909 1.00 92.19 100 LYS A C 1
ATOM 737 O O . LYS A 1 100 ? -0.004 -0.591 -2.878 1.00 92.19 100 LYS A O 1
ATOM 742 N N . ALA A 1 101 ? -0.135 -1.289 -5.013 1.00 90.06 101 ALA A N 1
ATOM 743 C CA . ALA A 1 101 ? -1.588 -1.269 -5.114 1.00 90.06 101 ALA A CA 1
ATOM 744 C C . ALA A 1 101 ? -2.086 -2.362 -6.070 1.00 90.06 101 ALA A C 1
ATOM 746 O O . ALA A 1 101 ? -1.434 -2.655 -7.072 1.00 90.06 101 ALA A O 1
ATOM 747 N N . LEU A 1 102 ? -3.248 -2.943 -5.779 1.00 86.69 102 LEU A N 1
ATOM 748 C CA . LEU A 1 102 ? -4.023 -3.724 -6.734 1.00 86.69 102 LEU A CA 1
ATOM 749 C C . LEU A 1 102 ? -4.654 -2.794 -7.769 1.00 86.69 102 LEU A C 1
ATOM 751 O O . LEU A 1 102 ? -5.210 -1.748 -7.433 1.00 86.69 102 LEU A O 1
ATOM 755 N N . VAL A 1 103 ? -4.564 -3.193 -9.032 1.00 87.12 103 VAL A N 1
ATOM 756 C CA . VAL A 1 103 ? -5.135 -2.484 -10.179 1.00 87.12 103 VAL A CA 1
ATOM 757 C C . VAL A 1 103 ? -5.786 -3.485 -11.126 1.00 87.12 103 VAL A C 1
ATOM 759 O O . VAL A 1 103 ? -5.326 -4.619 -11.244 1.00 87.12 103 VAL A O 1
ATOM 762 N N . HIS A 1 104 ? -6.835 -3.073 -11.833 1.00 83.56 104 HIS A N 1
ATOM 763 C CA . HIS A 1 104 ? -7.556 -3.948 -12.757 1.00 83.56 104 HIS A CA 1
ATOM 764 C C . HIS A 1 104 ? -7.539 -3.406 -14.187 1.00 83.56 104 HIS A C 1
ATOM 766 O O . HIS A 1 1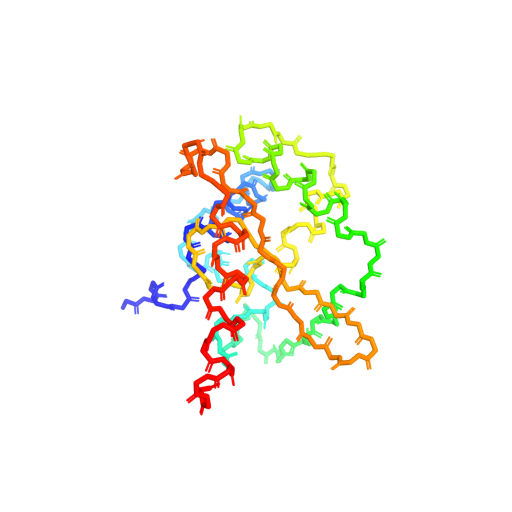04 ? -7.805 -2.222 -14.409 1.00 83.56 104 HIS A O 1
ATOM 772 N N . ASN A 1 105 ? -7.257 -4.253 -15.176 1.00 82.94 105 ASN A N 1
ATOM 773 C CA . ASN A 1 105 ? -7.367 -3.925 -16.602 1.00 82.94 105 ASN A CA 1
ATOM 774 C C . ASN A 1 105 ? -8.127 -5.026 -17.365 1.00 82.94 105 ASN A C 1
ATOM 776 O O . ASN A 1 105 ? -8.584 -5.997 -16.775 1.00 82.94 105 ASN A O 1
ATOM 780 N N . ALA A 1 106 ? -8.239 -4.899 -18.691 1.00 83.12 106 ALA A N 1
ATOM 781 C CA . ALA A 1 106 ? -8.947 -5.871 -19.536 1.00 83.12 106 ALA A CA 1
ATOM 782 C C . ALA A 1 106 ? -8.395 -7.313 -19.463 1.00 83.12 106 ALA A C 1
ATOM 784 O O . ALA A 1 106 ? -9.071 -8.249 -19.881 1.00 83.12 106 ALA A O 1
ATOM 785 N N . HIS A 1 107 ? -7.177 -7.500 -18.952 1.00 83.94 107 HIS A N 1
ATOM 786 C CA . HIS A 1 107 ? -6.524 -8.798 -18.789 1.00 83.94 107 HIS A CA 1
ATOM 787 C C . HIS A 1 107 ? -6.654 -9.366 -17.367 1.00 83.94 107 HIS A C 1
ATOM 789 O O . HIS A 1 107 ? -6.159 -10.463 -17.117 1.00 83.94 107 HIS A O 1
ATOM 795 N N . GLY A 1 108 ? -7.306 -8.646 -16.450 1.00 84.06 108 GLY A N 1
ATOM 796 C CA . GLY A 1 108 ? -7.539 -9.073 -15.074 1.00 84.06 108 GLY A CA 1
ATOM 797 C C . GLY A 1 108 ? -6.912 -8.147 -14.034 1.00 84.06 108 GLY A C 1
ATOM 798 O O . GLY A 1 108 ? -6.680 -6.960 -14.273 1.00 84.06 108 GLY A O 1
ATOM 799 N N . GLU A 1 109 ? -6.674 -8.707 -12.851 1.00 85.06 109 GLU A N 1
ATOM 800 C CA . GLU A 1 109 ? -6.114 -8.010 -11.696 1.00 85.06 109 GLU A CA 1
ATOM 801 C C . GLU A 1 109 ? -4.586 -8.134 -11.640 1.00 85.06 109 GLU A C 1
ATOM 803 O O . GLU A 1 109 ? -4.015 -9.183 -11.934 1.00 85.06 109 GLU A O 1
ATOM 808 N N . TRP A 1 110 ? -3.927 -7.046 -11.253 1.00 87.50 110 TRP A N 1
ATOM 809 C CA . TRP A 1 110 ? -2.477 -6.914 -11.199 1.00 87.50 110 TRP A CA 1
ATOM 810 C C . TRP A 1 110 ? -2.055 -6.233 -9.901 1.00 87.50 110 TRP A C 1
ATOM 812 O O . TRP A 1 110 ? -2.775 -5.393 -9.366 1.00 87.50 110 TRP A O 1
ATOM 822 N N . ILE A 1 111 ? -0.840 -6.527 -9.435 1.00 88.81 111 ILE A N 1
ATOM 823 C CA . ILE A 1 111 ? -0.191 -5.773 -8.357 1.00 88.81 111 ILE A CA 1
ATOM 824 C C . ILE A 1 111 ? 0.800 -4.799 -8.993 1.00 88.81 111 ILE A C 1
ATOM 826 O O . ILE A 1 111 ? 1.833 -5.208 -9.522 1.00 88.81 111 ILE A O 1
ATOM 830 N N . ALA A 1 112 ? 0.507 -3.504 -8.912 1.00 91.56 112 ALA A N 1
ATOM 831 C CA . ALA A 1 112 ? 1.457 -2.453 -9.240 1.00 91.56 112 ALA A CA 1
ATOM 832 C C . ALA A 1 112 ? 2.416 -2.255 -8.060 1.00 91.56 112 ALA A C 1
ATOM 834 O O . ALA A 1 112 ? 1.978 -1.946 -6.951 1.00 91.56 112 ALA A O 1
ATOM 835 N N . LYS A 1 113 ? 3.719 -2.437 -8.289 1.00 92.81 113 LYS A N 1
ATOM 836 C CA . LYS A 1 113 ? 4.774 -2.185 -7.299 1.00 92.81 113 LYS A CA 1
ATOM 837 C C . LYS A 1 113 ? 5.460 -0.862 -7.600 1.00 92.81 113 LYS A C 1
ATOM 839 O O . LYS A 1 113 ? 5.839 -0.614 -8.743 1.00 92.81 113 LYS A O 1
ATOM 844 N N . PHE A 1 114 ? 5.619 -0.028 -6.578 1.00 93.31 114 PHE A N 1
ATOM 845 C CA . PHE A 1 114 ? 6.252 1.280 -6.709 1.00 93.31 114 PHE A CA 1
ATOM 846 C C . PHE A 1 114 ? 7.602 1.297 -5.980 1.00 93.31 114 PHE A C 1
ATOM 848 O O . PHE A 1 114 ? 7.771 0.564 -4.999 1.00 93.31 114 PHE A O 1
ATOM 855 N N . PRO A 1 115 ? 8.559 2.128 -6.431 1.00 93.44 115 PRO A N 1
ATOM 856 C CA . PRO A 1 115 ? 9.811 2.321 -5.716 1.00 93.44 115 PRO A CA 1
ATOM 857 C C . PRO A 1 115 ? 9.561 2.799 -4.288 1.00 93.44 115 PRO A C 1
ATOM 859 O O . PRO A 1 115 ? 8.669 3.611 -4.041 1.00 93.44 115 PRO A O 1
ATOM 862 N N . SER A 1 116 ? 10.379 2.313 -3.365 1.00 91.94 116 SER A N 1
ATOM 863 C CA . SER A 1 116 ? 10.413 2.749 -1.979 1.00 91.94 116 SER A CA 1
ATOM 864 C C . SER A 1 116 ? 11.522 3.786 -1.806 1.00 91.94 116 SER A C 1
ATOM 866 O O . SER A 1 116 ? 12.680 3.446 -1.585 1.00 91.94 116 SER A O 1
ATOM 868 N N . ARG A 1 117 ? 11.184 5.076 -1.851 1.00 82.81 117 ARG A N 1
ATOM 869 C CA . ARG A 1 117 ? 12.126 6.193 -1.649 1.00 82.81 117 ARG A CA 1
ATOM 870 C C . ARG A 1 117 ? 12.851 6.154 -0.305 1.00 82.81 117 ARG A C 1
ATOM 872 O O . ARG A 1 117 ? 13.888 6.787 -0.161 1.00 82.81 117 ARG A O 1
ATOM 879 N N . THR A 1 118 ? 12.295 5.447 0.676 1.00 82.75 118 THR A N 1
ATOM 880 C CA . THR A 1 118 ? 12.878 5.307 2.017 1.00 82.75 118 THR A CA 1
ATOM 881 C C . THR A 1 118 ? 13.703 4.034 2.204 1.00 82.75 118 THR A C 1
ATOM 883 O O . THR A 1 118 ? 14.369 3.914 3.229 1.00 82.75 118 THR A O 1
ATOM 886 N N . ARG A 1 119 ? 13.644 3.072 1.267 1.00 84.44 119 ARG A N 1
ATOM 887 C CA . ARG A 1 119 ? 14.266 1.738 1.417 1.00 84.44 119 ARG A CA 1
ATOM 888 C C . ARG A 1 119 ? 15.053 1.243 0.200 1.00 84.44 119 ARG A C 1
ATOM 890 O O . ARG A 1 119 ? 15.681 0.194 0.301 1.00 84.44 119 ARG A O 1
ATOM 897 N N . ASP A 1 120 ? 14.970 1.918 -0.944 1.00 83.62 120 ASP A N 1
ATOM 898 C CA . ASP A 1 120 ? 15.610 1.475 -2.193 1.00 83.62 120 ASP A CA 1
ATOM 899 C C . ASP A 1 120 ? 17.029 2.023 -2.378 1.00 83.62 120 ASP A C 1
ATOM 901 O O . ASP A 1 120 ? 17.698 1.657 -3.342 1.00 83.62 120 ASP A O 1
ATOM 905 N N . ASP A 1 121 ? 17.512 2.854 -1.450 1.00 80.12 121 ASP A N 1
ATOM 906 C CA . ASP A 1 121 ? 18.817 3.516 -1.511 1.00 80.12 121 ASP A CA 1
ATOM 907 C C . ASP A 1 121 ? 19.098 4.088 -2.918 1.00 80.12 121 ASP A C 1
ATOM 909 O O . ASP A 1 121 ? 18.379 4.969 -3.395 1.00 80.12 121 ASP A O 1
ATOM 913 N N . HIS A 1 122 ? 20.130 3.579 -3.601 1.00 80.38 122 HIS A N 1
ATOM 914 C CA . HIS A 1 122 ? 20.515 3.953 -4.967 1.00 80.38 122 HIS A CA 1
ATOM 915 C C . HIS A 1 122 ? 20.170 2.882 -6.017 1.00 80.38 122 HIS A C 1
ATOM 917 O O . HIS A 1 122 ? 20.686 2.924 -7.135 1.00 80.38 122 HIS A O 1
ATOM 923 N N . HIS A 1 123 ? 19.331 1.905 -5.675 1.00 87.62 123 HIS A N 1
ATOM 924 C CA . HIS A 1 123 ? 19.017 0.769 -6.533 1.00 87.62 123 HIS A CA 1
ATOM 925 C C . HIS A 1 123 ? 17.614 0.875 -7.134 1.00 87.62 123 HIS A C 1
ATOM 927 O O . HIS A 1 123 ? 16.644 1.194 -6.453 1.00 87.62 123 HIS A O 1
ATOM 933 N N . ASP A 1 124 ? 17.481 0.522 -8.414 1.00 90.44 124 ASP A N 1
ATOM 934 C CA . ASP A 1 124 ? 16.174 0.323 -9.042 1.00 90.44 124 ASP A CA 1
ATOM 935 C C . ASP A 1 124 ? 15.613 -1.051 -8.650 1.00 90.44 124 ASP A C 1
ATOM 937 O O . ASP A 1 124 ? 15.691 -2.022 -9.403 1.00 90.44 124 ASP A O 1
ATOM 941 N N . VAL A 1 125 ? 15.085 -1.156 -7.428 1.00 93.25 125 VAL A N 1
ATOM 942 C CA . VAL A 1 125 ? 14.557 -2.424 -6.901 1.00 93.25 125 VAL A CA 1
ATOM 943 C C . VAL A 1 125 ? 13.374 -2.931 -7.729 1.00 93.25 125 VAL A C 1
ATOM 945 O O . VAL A 1 125 ? 13.234 -4.139 -7.914 1.00 93.25 125 VAL A O 1
ATOM 948 N N . VAL A 1 126 ? 12.552 -2.032 -8.281 1.00 93.31 126 VAL A N 1
ATOM 949 C CA . VAL A 1 126 ? 11.430 -2.410 -9.154 1.00 93.31 126 VAL A CA 1
ATOM 950 C C . VAL A 1 126 ? 11.946 -2.997 -10.471 1.00 93.31 126 VAL A C 1
ATOM 952 O O . VAL A 1 126 ? 11.471 -4.051 -10.898 1.00 93.31 126 VAL A O 1
ATOM 955 N N . GLY A 1 127 ? 12.953 -2.373 -11.088 1.00 94.31 127 GLY A N 1
ATOM 956 C CA . GLY A 1 127 ? 13.613 -2.890 -12.288 1.00 94.31 127 GLY A CA 1
ATOM 957 C C . GLY A 1 127 ? 14.351 -4.210 -12.051 1.00 94.31 127 GLY A C 1
ATOM 958 O O . GLY A 1 127 ? 14.276 -5.124 -12.880 1.00 94.31 127 GLY A O 1
ATOM 959 N N . LEU A 1 128 ? 15.006 -4.361 -10.897 1.00 95.38 128 LEU A N 1
ATOM 960 C CA . LEU A 1 128 ? 15.619 -5.624 -10.480 1.00 95.38 128 LEU A CA 1
ATOM 961 C C . LEU A 1 128 ? 14.566 -6.724 -10.319 1.00 95.38 128 LEU A C 1
ATOM 963 O O . LEU A 1 128 ? 14.759 -7.828 -10.826 1.00 95.38 128 LEU A O 1
ATOM 967 N N . GLU A 1 129 ? 13.428 -6.428 -9.688 1.00 94.75 129 GLU A N 1
ATOM 968 C CA . GLU A 1 129 ? 12.341 -7.395 -9.545 1.00 94.75 129 GLU A CA 1
ATOM 969 C C . GLU A 1 129 ? 11.782 -7.824 -10.911 1.00 94.75 129 GLU A C 1
ATOM 971 O O . GLU A 1 129 ? 11.642 -9.019 -11.177 1.00 94.75 129 GLU A O 1
ATOM 976 N N . ALA A 1 130 ? 11.539 -6.870 -11.814 1.00 95.81 130 ALA A N 1
ATOM 977 C CA . ALA A 1 130 ? 11.093 -7.159 -13.176 1.00 95.81 130 ALA A CA 1
ATOM 978 C C . ALA A 1 130 ? 12.101 -8.035 -13.942 1.00 95.81 130 ALA A C 1
ATOM 980 O O . ALA A 1 130 ? 11.712 -8.967 -14.652 1.00 95.81 130 ALA A O 1
ATOM 981 N N . THR A 1 131 ? 13.398 -7.777 -13.760 1.00 97.31 131 THR A N 1
ATOM 982 C CA . THR A 1 131 ? 14.479 -8.576 -14.351 1.00 97.31 131 THR A CA 1
ATOM 983 C C . THR A 1 131 ? 14.471 -10.002 -13.806 1.00 97.31 131 THR A C 1
ATOM 985 O O . THR A 1 131 ? 14.507 -10.954 -14.585 1.00 97.31 131 THR A O 1
ATOM 988 N N . CYS A 1 132 ? 14.349 -10.172 -12.489 1.00 97.44 132 CYS A N 1
ATOM 989 C CA . CYS A 1 132 ? 14.260 -11.485 -11.853 1.00 97.44 132 CYS A CA 1
ATOM 990 C C . CYS A 1 132 ? 13.032 -12.273 -12.326 1.00 97.44 132 CYS A C 1
ATOM 992 O O . CYS A 1 132 ? 13.165 -13.443 -12.676 1.00 97.44 132 CYS A O 1
ATOM 994 N N . LEU A 1 133 ? 11.858 -11.638 -12.416 1.00 96.56 133 LEU A N 1
ATOM 995 C CA . LEU A 1 133 ? 10.644 -12.273 -12.946 1.00 96.56 133 LEU A CA 1
ATOM 996 C C . LEU A 1 133 ? 10.818 -12.694 -14.410 1.00 96.56 133 LEU A C 1
ATOM 998 O O . LEU A 1 133 ? 10.368 -13.768 -14.817 1.00 96.56 133 LEU A O 1
ATOM 1002 N N . ARG A 1 134 ? 11.512 -11.879 -15.214 1.00 97.38 134 ARG A N 1
ATOM 1003 C CA . ARG A 1 134 ? 11.828 -12.230 -16.600 1.00 97.38 134 ARG A CA 1
ATOM 1004 C C . ARG A 1 134 ? 12.780 -13.422 -16.682 1.00 97.38 134 ARG A C 1
ATOM 1006 O O . ARG A 1 134 ? 12.541 -14.308 -17.499 1.00 97.38 134 ARG A O 1
ATOM 1013 N N . LEU A 1 135 ? 13.828 -13.447 -15.861 1.00 98.12 135 LEU A N 1
ATOM 1014 C CA . LEU A 1 135 ? 14.781 -14.558 -15.793 1.00 98.12 135 LEU A CA 1
ATOM 1015 C C . LEU A 1 135 ? 14.107 -15.852 -15.328 1.00 98.12 135 LEU A C 1
ATOM 1017 O O . LEU A 1 135 ? 14.308 -16.886 -15.955 1.00 98.12 135 LEU A O 1
ATOM 1021 N N . ALA A 1 136 ? 13.261 -15.784 -14.298 1.00 98.12 136 ALA A N 1
ATOM 1022 C CA . ALA A 1 136 ? 12.482 -16.918 -13.806 1.00 98.12 136 ALA A CA 1
ATOM 1023 C C . ALA A 1 136 ? 11.623 -17.528 -14.925 1.00 98.12 136 ALA A C 1
ATOM 1025 O O . ALA A 1 136 ? 11.723 -18.722 -15.199 1.00 98.12 136 ALA A O 1
ATOM 1026 N N . ARG A 1 137 ? 10.903 -16.686 -15.678 1.00 97.19 137 ARG A N 1
ATOM 1027 C CA . ARG A 1 137 ? 10.118 -17.132 -16.838 1.00 97.19 137 ARG A CA 1
ATOM 1028 C C . ARG A 1 137 ? 10.979 -17.793 -17.920 1.00 97.19 137 ARG A C 1
ATOM 1030 O O . ARG A 1 137 ? 10.544 -18.762 -18.534 1.00 97.19 137 ARG A O 1
ATOM 1037 N N . LEU A 1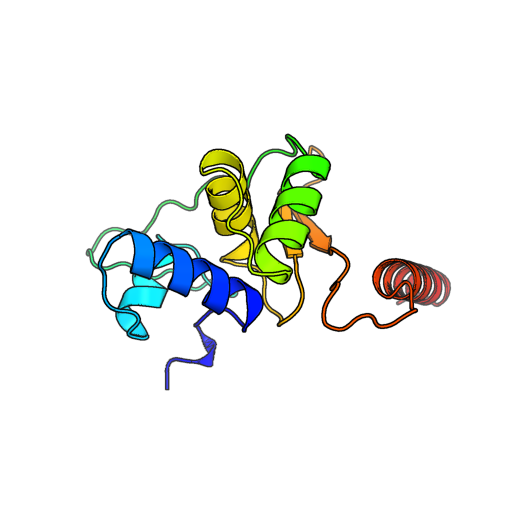 138 ? 12.179 -17.269 -18.190 1.00 97.69 138 LEU A N 1
ATOM 1038 C CA . LEU A 1 138 ? 13.115 -17.875 -19.150 1.00 97.69 138 LEU A CA 1
ATOM 1039 C C . LEU A 1 138 ? 13.665 -19.222 -18.658 1.00 97.69 138 LEU A C 1
ATOM 1041 O O . LEU A 1 138 ? 13.969 -20.083 -19.478 1.00 97.69 138 LEU A O 1
ATOM 1045 N N . ALA A 1 139 ? 13.761 -19.408 -17.342 1.00 97.69 139 ALA A N 1
ATOM 1046 C CA . ALA A 1 139 ? 14.155 -20.661 -16.706 1.00 97.69 139 ALA A CA 1
ATOM 1047 C C . ALA A 1 139 ? 12.996 -21.669 -16.550 1.00 97.69 139 ALA A C 1
ATOM 1049 O O . ALA A 1 139 ? 13.236 -22.792 -16.113 1.00 97.69 139 ALA A O 1
ATOM 1050 N N . GLY A 1 140 ? 11.762 -21.299 -16.916 1.00 96.62 140 GLY A N 1
ATOM 1051 C CA . GLY A 1 140 ? 10.583 -22.167 -16.819 1.00 96.62 140 GLY A CA 1
ATOM 1052 C C . GLY A 1 140 ? 9.910 -22.197 -15.442 1.00 96.62 140 GLY A C 1
ATOM 1053 O O . GLY A 1 140 ? 9.206 -23.162 -15.151 1.00 96.62 140 GLY A O 1
ATOM 1054 N N . LEU A 1 141 ? 10.135 -21.170 -14.615 1.00 91.56 141 LEU A N 1
ATOM 1055 C CA . LEU A 1 141 ? 9.423 -20.931 -13.353 1.00 91.56 141 LEU A CA 1
ATOM 1056 C C . LEU A 1 141 ? 8.158 -20.087 -13.560 1.00 91.56 141 LEU A C 1
ATOM 1058 O O . LEU A 1 141 ? 8.167 -19.202 -14.453 1.00 91.56 141 LEU A O 1
#

Organism: NCBI:txid410659

pLDDT: mean 85.71, std 10.29, range [55.81, 98.12]